Protein AF-A0A7S0B2W3-F1 (afdb_monomer)

Secondary structure (DSSP, 8-state):
-HHHHHHHTTPBPTTT-PBPPSS-HHHHHHHHHHTT----HHHHHHHHH-HHHHHHTSGGGHHHHT-TTHHHHHHHHHHHHHHHHHH-TTGGGS--------S--

Mean predicted aligned error: 7.42 Å

Organism: NCBI:txid73915

pLDDT: mean 81.57, std 13.77, range [36.94, 95.62]

Foldseek 3Di:
DVVLLCVQCADAQPVPRHRADSQFQLVVLLVCLVVVNDPQPLSSVCSPPDPVSVVCSDSNVSVLRVDPCNVVVSSVVSVVVVVCVVVPVPCVVDDDDDPPDPPDD

Structure (m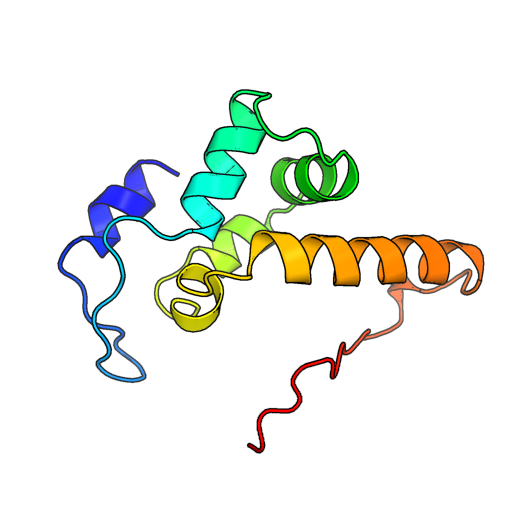mCIF, N/CA/C/O backbone):
data_AF-A0A7S0B2W3-F1
#
_entry.id   AF-A0A7S0B2W3-F1
#
loop_
_atom_site.group_PDB
_atom_site.id
_atom_site.type_symbol
_atom_site.label_atom_id
_atom_site.label_alt_id
_atom_site.label_comp_id
_atom_site.label_asym_id
_atom_site.label_entity_id
_atom_site.label_seq_id
_atom_site.pdbx_PDB_ins_code
_atom_site.Cartn_x
_atom_site.Cartn_y
_atom_site.Cartn_z
_atom_site.occupancy
_atom_site.B_iso_or_equiv
_atom_site.auth_seq_id
_atom_site.auth_comp_id
_atom_site.auth_asym_id
_atom_site.auth_atom_id
_atom_site.pdbx_PDB_model_num
ATOM 1 N N . MET A 1 1 ? 14.533 -2.809 -0.494 1.00 56.66 1 MET A N 1
ATOM 2 C CA . MET A 1 1 ? 13.729 -1.852 -1.290 1.00 56.66 1 MET A CA 1
ATOM 3 C C . MET A 1 1 ? 14.437 -1.394 -2.560 1.00 56.66 1 MET A C 1
ATOM 5 O O . MET A 1 1 ? 13.897 -1.622 -3.632 1.00 56.66 1 MET A O 1
ATOM 9 N N . LEU A 1 2 ? 15.660 -0.851 -2.473 1.00 50.28 2 LEU A N 1
ATOM 10 C CA . LEU A 1 2 ? 16.470 -0.487 -3.652 1.00 50.28 2 LEU A CA 1
ATOM 11 C C . LEU A 1 2 ? 16.702 -1.662 -4.628 1.00 50.28 2 LEU A C 1
ATOM 13 O O . LEU A 1 2 ? 16.687 -1.468 -5.839 1.00 50.28 2 LEU A O 1
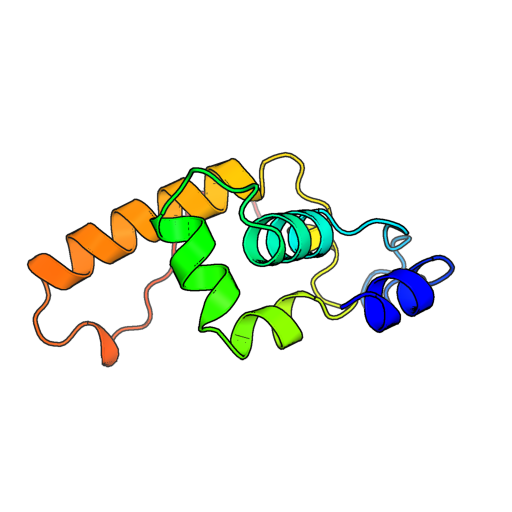ATOM 17 N N . LEU A 1 3 ? 16.818 -2.892 -4.109 1.00 54.88 3 LEU A N 1
ATOM 18 C CA . LEU A 1 3 ? 16.914 -4.120 -4.912 1.00 54.88 3 LEU A CA 1
ATOM 19 C C . LEU A 1 3 ? 15.686 -4.380 -5.800 1.00 54.88 3 LEU A C 1
ATOM 21 O O . LEU A 1 3 ? 15.846 -4.840 -6.925 1.00 54.88 3 LEU A O 1
ATOM 25 N N . GLU A 1 4 ? 14.474 -4.061 -5.335 1.00 55.03 4 GLU A N 1
ATOM 26 C CA . GLU A 1 4 ? 13.257 -4.341 -6.111 1.00 55.03 4 GLU A CA 1
ATOM 27 C C . GLU A 1 4 ? 13.034 -3.279 -7.195 1.00 55.03 4 GLU A C 1
ATOM 29 O O . GLU A 1 4 ? 12.662 -3.628 -8.310 1.00 55.03 4 GLU A O 1
ATOM 34 N N . ILE A 1 5 ? 13.397 -2.020 -6.915 1.00 51.97 5 ILE A N 1
ATOM 35 C CA . ILE A 1 5 ? 13.451 -0.922 -7.900 1.00 51.97 5 ILE A CA 1
ATOM 36 C C . ILE A 1 5 ? 14.417 -1.272 -9.047 1.00 51.97 5 ILE A C 1
ATOM 38 O O . ILE A 1 5 ? 14.083 -1.118 -10.221 1.00 51.97 5 ILE A O 1
ATOM 42 N N . ALA A 1 6 ? 15.603 -1.798 -8.725 1.00 52.25 6 ALA A N 1
ATOM 43 C CA . ALA A 1 6 ? 16.585 -2.206 -9.731 1.00 52.25 6 ALA A CA 1
ATOM 44 C C . ALA A 1 6 ? 16.126 -3.424 -10.559 1.00 52.25 6 ALA A C 1
ATOM 46 O O . ALA A 1 6 ? 16.421 -3.511 -11.751 1.00 52.25 6 ALA A O 1
ATOM 47 N N . ARG A 1 7 ? 15.380 -4.357 -9.952 1.00 59.00 7 ARG A N 1
ATOM 48 C CA . ARG A 1 7 ? 14.905 -5.586 -10.609 1.00 59.00 7 ARG A CA 1
ATOM 49 C C . ARG A 1 7 ? 13.773 -5.335 -11.607 1.00 59.00 7 ARG A C 1
ATOM 51 O O . ARG A 1 7 ? 13.664 -6.054 -12.600 1.00 59.00 7 ARG A O 1
ATOM 58 N N . THR A 1 8 ? 12.923 -4.338 -11.367 1.00 56.56 8 THR A N 1
ATOM 59 C CA . THR A 1 8 ? 11.730 -4.091 -12.191 1.00 56.56 8 THR A CA 1
ATOM 60 C C . THR A 1 8 ? 11.975 -3.216 -13.418 1.00 56.56 8 THR A C 1
ATOM 62 O O . THR A 1 8 ? 11.150 -3.244 -14.328 1.00 56.56 8 THR A O 1
ATOM 65 N N . ALA A 1 9 ? 13.119 -2.527 -13.507 1.00 54.88 9 ALA A N 1
ATOM 66 C CA . ALA A 1 9 ? 13.394 -1.486 -14.507 1.00 54.88 9 ALA A CA 1
ATOM 67 C C . ALA A 1 9 ? 13.436 -1.933 -15.993 1.00 54.88 9 ALA A C 1
ATOM 69 O O . ALA A 1 9 ? 13.598 -1.124 -16.904 1.00 54.88 9 ALA A O 1
ATOM 70 N N . LYS A 1 10 ? 13.326 -3.238 -16.278 1.00 59.16 10 LYS A N 1
ATOM 71 C CA . LYS A 1 10 ? 13.195 -3.785 -17.648 1.00 59.16 10 LYS A CA 1
ATOM 72 C C . LYS A 1 10 ? 12.147 -4.896 -17.764 1.00 59.16 10 LYS A C 1
ATOM 74 O O . LYS A 1 10 ? 12.049 -5.545 -18.804 1.00 59.16 10 LYS A O 1
ATOM 79 N N . ALA A 1 11 ? 11.373 -5.145 -16.711 1.00 70.31 11 ALA A N 1
ATOM 80 C CA . ALA A 1 11 ? 10.515 -6.318 -16.622 1.00 70.31 11 ALA A CA 1
ATOM 81 C C . ALA A 1 11 ? 9.093 -6.037 -17.141 1.00 70.31 11 ALA A C 1
ATOM 83 O O . ALA A 1 11 ? 8.499 -4.987 -16.888 1.00 70.31 11 ALA A O 1
ATOM 84 N N . ARG A 1 12 ? 8.520 -7.011 -17.855 1.00 80.69 12 ARG A N 1
ATOM 85 C CA . ARG A 1 12 ? 7.074 -7.091 -18.103 1.00 80.69 12 ARG A CA 1
ATOM 86 C C . ARG A 1 12 ? 6.440 -7.971 -17.033 1.00 80.69 12 ARG A C 1
ATOM 88 O O . ARG A 1 12 ? 7.060 -8.920 -16.558 1.00 80.69 12 ARG A O 1
ATOM 95 N N . CYS A 1 13 ? 5.208 -7.665 -16.651 1.00 82.69 13 CYS A N 1
ATOM 96 C CA . CYS A 1 13 ? 4.447 -8.533 -15.769 1.00 82.69 13 CYS A CA 1
ATOM 97 C C . CYS A 1 13 ? 4.195 -9.876 -16.469 1.00 82.69 13 CYS A C 1
ATOM 99 O O . CYS A 1 13 ? 3.661 -9.899 -17.573 1.00 82.69 13 CYS A O 1
ATOM 101 N N . VAL A 1 14 ? 4.540 -10.990 -15.823 1.00 80.12 14 VAL A N 1
ATOM 102 C CA . VAL A 1 14 ? 4.323 -12.343 -16.375 1.00 80.12 14 VAL A CA 1
ATOM 103 C C . VAL A 1 14 ? 2.845 -12.733 -16.460 1.00 80.12 14 VAL A C 1
ATOM 105 O O . VAL A 1 14 ? 2.506 -13.668 -17.171 1.00 80.12 14 VAL A O 1
ATOM 108 N N . VAL A 1 15 ? 1.971 -12.012 -15.748 1.00 83.81 15 VAL A N 1
ATOM 109 C CA . VAL A 1 15 ? 0.526 -12.274 -15.715 1.00 83.81 15 VAL A CA 1
ATOM 110 C C . VAL A 1 15 ? -0.200 -11.528 -16.838 1.00 83.81 15 VAL A C 1
ATOM 112 O O . VAL A 1 15 ? -0.987 -12.127 -17.556 1.00 83.81 15 VAL A O 1
ATOM 115 N N . CYS A 1 16 ? 0.063 -10.228 -17.015 1.00 84.31 16 CYS A N 1
ATOM 116 C CA . CYS A 1 16 ? -0.676 -9.385 -17.969 1.00 84.31 16 CYS A CA 1
ATOM 117 C C . CYS A 1 16 ? 0.180 -8.781 -19.099 1.00 84.31 16 CYS A C 1
ATOM 119 O O . CYS A 1 16 ? -0.336 -8.042 -19.932 1.00 84.31 16 CYS A O 1
ATOM 121 N N . GLY A 1 17 ? 1.496 -9.012 -19.119 1.00 83.69 17 GLY A N 1
ATOM 122 C CA . GLY A 1 17 ? 2.412 -8.498 -20.146 1.00 83.69 17 GLY A CA 1
ATOM 123 C C . GLY A 1 17 ? 2.717 -6.992 -20.087 1.00 83.69 17 GLY A C 1
ATOM 124 O O . GLY A 1 17 ? 3.547 -6.509 -20.870 1.00 83.69 17 GLY A O 1
ATOM 125 N N . VAL A 1 18 ? 2.086 -6.247 -19.169 1.00 85.88 18 VAL A N 1
ATOM 126 C CA . VAL A 1 18 ? 2.272 -4.796 -18.987 1.00 85.88 18 VAL A CA 1
ATOM 127 C C . VAL A 1 18 ? 3.692 -4.494 -18.512 1.00 85.88 18 VAL A C 1
ATOM 129 O O . VAL A 1 18 ? 4.258 -5.217 -17.690 1.00 85.88 18 VAL A O 1
ATOM 132 N N . LYS A 1 19 ? 4.282 -3.413 -19.036 1.00 83.12 19 LYS A N 1
ATOM 133 C CA . LYS A 1 19 ? 5.599 -2.934 -18.604 1.00 83.12 19 LYS A CA 1
ATOM 134 C C . LYS A 1 19 ? 5.523 -2.471 -17.147 1.00 83.12 19 LYS A C 1
ATOM 136 O O . LYS A 1 19 ? 4.683 -1.644 -16.798 1.00 83.12 19 LYS A O 1
ATOM 141 N N . ILE A 1 20 ? 6.399 -3.003 -16.303 1.00 83.62 20 ILE A N 1
ATOM 142 C CA . ILE A 1 20 ? 6.484 -2.592 -14.903 1.00 83.62 20 ILE A CA 1
ATOM 143 C C . ILE A 1 20 ? 7.236 -1.262 -14.843 1.00 83.62 20 ILE A C 1
ATOM 145 O O . ILE A 1 20 ? 8.168 -1.041 -15.613 1.00 83.62 20 ILE A O 1
ATOM 149 N N . SER A 1 21 ? 6.796 -0.361 -13.964 1.00 80.50 21 SER A N 1
ATOM 150 C CA . SER A 1 21 ? 7.482 0.914 -13.770 1.00 80.50 21 SER A CA 1
ATOM 151 C C . SER A 1 21 ? 8.848 0.686 -13.128 1.00 80.50 21 SER A C 1
ATOM 153 O O . SER A 1 21 ? 8.975 -0.050 -12.146 1.00 80.50 21 SER A O 1
ATOM 155 N N . ASP A 1 22 ? 9.850 1.389 -13.644 1.00 75.06 22 ASP A N 1
ATOM 156 C CA . ASP A 1 22 ? 11.199 1.433 -13.079 1.00 75.06 22 ASP A CA 1
ATOM 157 C C . ASP A 1 22 ? 11.195 2.090 -11.691 1.00 75.06 22 ASP A C 1
ATOM 159 O O . ASP A 1 22 ? 12.073 1.837 -10.873 1.00 75.06 22 ASP A O 1
ATOM 163 N N . ARG A 1 23 ? 10.187 2.927 -11.407 1.00 77.19 23 ARG A N 1
ATOM 164 C CA . ARG A 1 23 ? 9.962 3.566 -10.106 1.00 77.19 23 ARG A CA 1
ATOM 165 C C . ARG A 1 23 ? 8.530 3.291 -9.644 1.00 77.19 23 ARG A C 1
ATOM 167 O O . ARG A 1 23 ? 7.620 4.059 -9.966 1.00 77.19 23 ARG A O 1
ATOM 174 N N . PRO A 1 24 ? 8.300 2.173 -8.936 1.00 82.25 24 PRO A N 1
ATOM 175 C CA . PRO A 1 24 ? 7.004 1.861 -8.348 1.00 82.25 24 PRO A CA 1
ATOM 176 C C . PRO A 1 24 ? 6.634 2.921 -7.293 1.00 82.25 24 PRO A C 1
ATOM 178 O O . PRO A 1 24 ? 7.413 3.181 -6.377 1.00 82.25 24 PRO A O 1
ATOM 181 N N . ARG A 1 25 ? 5.443 3.520 -7.380 1.00 87.44 25 ARG A N 1
ATOM 182 C CA . ARG A 1 25 ? 4.968 4.588 -6.478 1.00 87.44 25 ARG A CA 1
ATOM 183 C C . ARG A 1 25 ? 4.885 4.141 -5.026 1.00 87.44 25 ARG A C 1
ATOM 185 O O . ARG A 1 25 ? 5.247 4.904 -4.138 1.00 87.44 25 ARG A O 1
ATOM 192 N N . LEU A 1 26 ? 4.436 2.911 -4.772 1.00 87.69 26 LEU A N 1
ATOM 193 C CA . LEU A 1 26 ? 4.413 2.370 -3.412 1.00 87.69 26 LEU A CA 1
ATOM 194 C C . LEU A 1 26 ? 5.834 2.185 -2.859 1.00 87.69 26 LEU A C 1
ATOM 196 O O . LEU A 1 26 ? 6.057 2.439 -1.680 1.00 87.69 26 LEU A O 1
ATOM 200 N N . ALA A 1 27 ? 6.801 1.792 -3.700 1.00 86.44 27 ALA A N 1
ATOM 201 C CA . ALA A 1 27 ? 8.203 1.677 -3.291 1.00 86.44 27 ALA A CA 1
ATOM 202 C C . ALA A 1 27 ? 8.792 3.052 -2.958 1.00 86.44 27 ALA A C 1
ATOM 204 O O . ALA A 1 27 ? 9.462 3.207 -1.943 1.00 86.44 27 ALA A O 1
ATOM 205 N N . GLU A 1 28 ? 8.506 4.057 -3.788 1.00 88.94 28 GLU A N 1
ATOM 206 C CA . GLU A 1 28 ? 8.879 5.450 -3.534 1.00 88.94 28 GLU A CA 1
ATOM 207 C C . GLU A 1 28 ? 8.259 5.959 -2.222 1.00 88.94 28 GLU A C 1
ATOM 209 O O . GLU A 1 28 ? 8.954 6.530 -1.386 1.00 88.94 28 GLU A O 1
ATOM 214 N N . LEU A 1 29 ? 6.970 5.694 -1.996 1.00 90.50 29 LEU A N 1
ATOM 215 C CA . LEU A 1 29 ? 6.265 6.082 -0.775 1.00 90.50 29 LEU A CA 1
ATOM 216 C C . LEU A 1 29 ? 6.842 5.398 0.474 1.00 90.50 29 LEU A C 1
ATOM 218 O O . LEU A 1 29 ? 7.046 6.052 1.495 1.00 90.50 29 LEU A O 1
ATOM 222 N N . ALA A 1 30 ? 7.145 4.101 0.391 1.00 88.94 30 ALA A N 1
ATOM 223 C CA . ALA A 1 30 ? 7.779 3.352 1.472 1.00 88.94 30 ALA A CA 1
ATOM 224 C C . ALA A 1 30 ? 9.194 3.868 1.771 1.00 88.94 30 ALA A C 1
ATOM 226 O O . ALA A 1 30 ? 9.552 4.020 2.937 1.00 88.94 30 ALA A O 1
ATOM 227 N N . TYR A 1 31 ? 9.972 4.209 0.739 1.00 88.75 31 TYR A N 1
ATOM 228 C CA . TYR A 1 31 ? 11.285 4.830 0.905 1.00 88.75 31 TYR A CA 1
ATOM 229 C C . TYR A 1 31 ? 11.179 6.183 1.617 1.00 88.75 31 TYR A C 1
ATOM 231 O O . TYR A 1 31 ? 11.852 6.401 2.621 1.00 88.75 31 TYR A O 1
ATOM 239 N N . ARG A 1 32 ? 10.256 7.049 1.184 1.00 91.06 32 ARG A N 1
ATOM 240 C CA . ARG A 1 32 ? 9.986 8.334 1.848 1.00 91.06 32 ARG A CA 1
ATOM 241 C C . ARG A 1 32 ? 9.600 8.162 3.316 1.00 91.06 32 ARG A C 1
ATOM 243 O O . ARG A 1 32 ? 10.073 8.917 4.159 1.00 91.06 32 ARG A O 1
ATOM 250 N N . CYS A 1 33 ? 8.798 7.148 3.647 1.00 91.56 33 CYS A N 1
ATOM 251 C CA . CYS A 1 33 ? 8.469 6.832 5.041 1.00 91.56 33 CYS A CA 1
ATOM 252 C C . CYS A 1 33 ? 9.705 6.441 5.861 1.00 91.56 33 CYS A C 1
ATOM 254 O O . CYS A 1 33 ? 9.831 6.872 7.004 1.00 91.56 33 CYS A O 1
ATOM 256 N N . GLN A 1 34 ? 10.624 5.658 5.288 1.00 88.94 34 GLN A N 1
ATOM 257 C CA . GLN A 1 34 ? 11.880 5.286 5.952 1.00 88.94 34 GLN A CA 1
ATOM 258 C C . GLN A 1 34 ? 12.808 6.484 6.169 1.00 88.94 34 GLN A C 1
ATOM 260 O O . GLN A 1 34 ? 13.488 6.545 7.189 1.00 88.94 34 GLN A O 1
ATOM 265 N N . CYS A 1 35 ? 12.802 7.447 5.248 1.00 91.19 35 CYS A N 1
ATOM 266 C CA . CYS A 1 35 ? 13.553 8.697 5.364 1.00 91.19 35 CYS A CA 1
ATOM 267 C C . CYS A 1 35 ? 12.885 9.739 6.280 1.00 91.19 35 CYS A C 1
ATOM 269 O O . CYS A 1 35 ? 13.473 10.787 6.526 1.00 91.19 35 CYS A O 1
ATOM 271 N N . GLY A 1 36 ? 11.676 9.477 6.792 1.00 92.81 36 GLY A N 1
ATOM 272 C CA . GLY A 1 36 ? 10.926 10.435 7.612 1.00 92.81 36 GLY A CA 1
ATOM 273 C C . GLY A 1 36 ? 10.275 11.576 6.818 1.00 92.81 36 GLY A C 1
ATOM 274 O O . GLY A 1 36 ? 9.909 12.591 7.398 1.00 92.81 36 GLY A O 1
ATOM 275 N N . GLU A 1 37 ? 10.109 11.418 5.503 1.00 94.19 37 GLU A N 1
ATOM 276 C CA . GLU A 1 37 ? 9.559 12.429 4.583 1.00 94.19 37 GLU A CA 1
ATOM 277 C C . GLU A 1 37 ? 8.050 12.262 4.306 1.00 94.19 37 GLU A C 1
ATOM 279 O O . GLU A 1 37 ? 7.472 12.955 3.455 1.00 94.19 37 GLU A O 1
ATOM 284 N N . GLU A 1 38 ? 7.402 11.294 4.957 1.00 94.75 38 GLU A N 1
ATOM 285 C CA . GLU A 1 38 ? 5.952 11.112 4.904 1.00 94.75 38 GLU A CA 1
ATOM 286 C C . GLU A 1 38 ? 5.298 11.690 6.160 1.00 94.75 38 GLU A C 1
ATOM 288 O O . GLU A 1 38 ? 5.540 11.234 7.275 1.00 94.75 38 GLU A O 1
ATOM 293 N N . ASN A 1 39 ? 4.421 12.672 5.953 1.00 94.12 39 ASN A N 1
ATOM 294 C CA . ASN A 1 39 ? 3.767 13.423 7.024 1.00 94.12 39 ASN A CA 1
ATOM 295 C C . ASN A 1 39 ? 2.437 12.796 7.474 1.00 94.12 39 ASN A C 1
ATOM 297 O O . ASN A 1 39 ? 1.879 13.200 8.490 1.00 94.12 39 ASN A O 1
ATOM 301 N N . ASN A 1 40 ? 1.892 11.835 6.722 1.00 95.31 40 ASN A N 1
ATOM 302 C CA . ASN A 1 40 ? 0.714 11.082 7.135 1.00 95.31 40 ASN A CA 1
ATOM 303 C C . ASN A 1 40 ? 1.129 9.940 8.076 1.00 95.31 40 ASN A C 1
ATOM 305 O O . ASN A 1 40 ? 1.706 8.941 7.641 1.00 95.31 40 ASN A O 1
ATOM 309 N N . SER A 1 41 ? 0.794 10.080 9.360 1.00 93.69 41 SER A N 1
ATOM 310 C CA . SER A 1 41 ? 1.135 9.119 10.414 1.00 93.69 41 SER A CA 1
ATOM 311 C C . SER A 1 41 ? 0.581 7.716 10.161 1.00 93.69 41 SER A C 1
ATOM 313 O O . SER A 1 41 ? 1.285 6.742 10.428 1.00 93.69 41 SER A O 1
ATOM 315 N N . LEU A 1 42 ? -0.626 7.594 9.596 1.00 92.81 42 LEU A N 1
ATOM 316 C CA . LEU A 1 42 ? -1.244 6.303 9.277 1.00 92.81 42 LEU A CA 1
ATOM 317 C C . LEU A 1 42 ? -0.451 5.574 8.196 1.00 92.81 42 LEU A C 1
ATOM 319 O O . LEU A 1 42 ? -0.113 4.401 8.346 1.00 92.81 42 LEU A O 1
ATOM 323 N N . VAL A 1 43 ? -0.100 6.294 7.128 1.00 92.62 43 VAL A N 1
ATOM 324 C CA . VAL A 1 43 ? 0.704 5.757 6.023 1.00 92.62 43 VAL A CA 1
ATOM 325 C C . VAL A 1 43 ? 2.099 5.380 6.517 1.00 92.62 43 VAL A C 1
ATOM 327 O O . VAL A 1 43 ? 2.577 4.284 6.228 1.00 92.62 43 VAL A O 1
ATOM 330 N N . ALA A 1 44 ? 2.733 6.244 7.311 1.00 93.00 44 ALA A N 1
ATOM 331 C CA . ALA A 1 44 ? 4.053 5.984 7.871 1.00 93.00 44 ALA A CA 1
ATOM 332 C C . ALA A 1 44 ? 4.060 4.796 8.849 1.00 93.00 44 ALA A C 1
ATOM 334 O O . ALA A 1 44 ? 5.048 4.067 8.900 1.00 93.00 44 ALA A O 1
ATOM 335 N N . ARG A 1 45 ? 2.993 4.591 9.634 1.00 90.38 45 ARG A N 1
ATOM 336 C CA . ARG A 1 45 ? 2.821 3.411 10.504 1.00 90.38 45 ARG A CA 1
ATOM 337 C C . ARG A 1 45 ? 2.675 2.147 9.658 1.00 90.38 45 ARG A C 1
ATOM 339 O O . ARG A 1 45 ? 3.481 1.230 9.780 1.00 90.38 45 ARG A O 1
ATOM 346 N N . PHE A 1 46 ? 1.728 2.150 8.720 1.00 89.50 46 PHE A N 1
ATOM 347 C CA . PHE A 1 46 ? 1.463 1.013 7.836 1.00 89.50 46 PHE A CA 1
ATOM 348 C C . PHE A 1 46 ? 2.706 0.565 7.051 1.00 89.50 46 PHE A C 1
ATOM 350 O O . PHE A 1 46 ? 2.981 -0.628 6.947 1.00 89.50 46 PHE A O 1
ATOM 357 N N . LEU A 1 47 ? 3.481 1.516 6.519 1.00 89.75 47 LEU A N 1
ATOM 358 C CA . LEU A 1 47 ? 4.661 1.216 5.704 1.00 89.75 47 LEU A CA 1
ATOM 359 C C . LEU A 1 47 ? 5.911 0.839 6.514 1.00 89.75 47 LEU A C 1
ATOM 361 O O . LEU A 1 47 ? 6.854 0.307 5.929 1.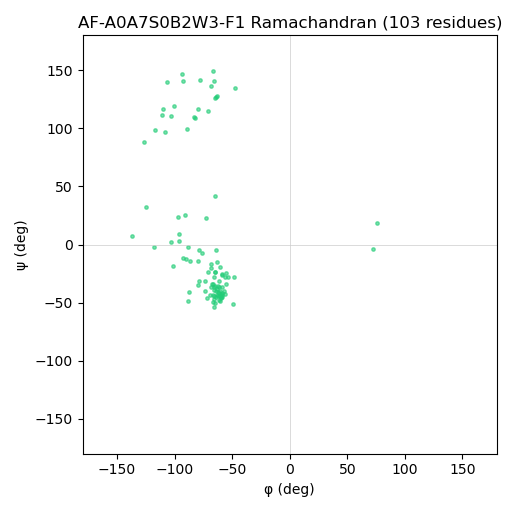00 89.75 47 LEU A O 1
ATOM 365 N N . ARG A 1 48 ? 5.930 1.083 7.832 1.00 85.44 48 ARG A N 1
ATOM 366 C CA . ARG A 1 48 ? 7.027 0.665 8.722 1.00 85.44 48 ARG A CA 1
ATOM 367 C C . ARG A 1 48 ? 6.840 -0.745 9.273 1.00 85.44 48 ARG A C 1
ATOM 369 O O . ARG A 1 48 ? 7.807 -1.500 9.297 1.00 85.44 48 ARG A O 1
ATOM 376 N N . ASP A 1 49 ? 5.617 -1.104 9.654 1.00 75.44 49 ASP A N 1
ATOM 377 C CA . ASP A 1 49 ? 5.358 -2.332 10.421 1.00 75.44 49 ASP A CA 1
ATOM 378 C C . ASP A 1 49 ? 5.014 -3.558 9.565 1.00 75.44 49 ASP A C 1
ATOM 380 O O . ASP A 1 49 ? 4.972 -4.683 10.061 1.00 75.44 49 ASP A O 1
ATOM 384 N N . SER A 1 50 ? 4.748 -3.379 8.270 1.00 67.38 50 SER A N 1
ATOM 385 C CA . SER A 1 50 ? 4.046 -4.410 7.513 1.00 67.38 50 SER A CA 1
ATOM 386 C C . SER A 1 50 ? 4.950 -5.238 6.599 1.00 67.38 50 SER A C 1
ATOM 388 O O . SER A 1 50 ? 5.382 -4.805 5.527 1.00 67.38 50 SER A O 1
ATOM 390 N N . SER A 1 51 ? 5.132 -6.510 6.963 1.00 78.44 51 SER A N 1
ATOM 391 C CA . SER A 1 51 ? 5.649 -7.553 6.065 1.00 78.44 51 SER A C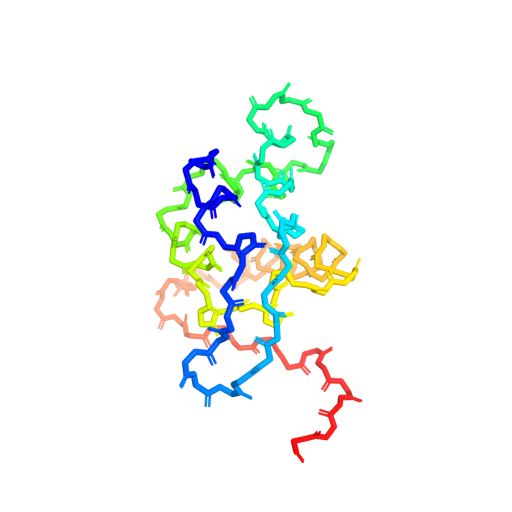A 1
ATOM 392 C C . SER A 1 51 ? 4.822 -7.679 4.774 1.00 78.44 51 SER A C 1
ATOM 394 O O . SER A 1 51 ? 5.363 -8.072 3.735 1.00 78.44 51 SER A O 1
ATOM 396 N N . ALA A 1 52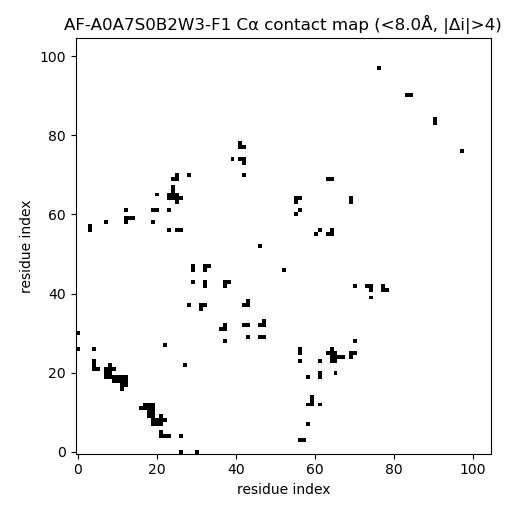 ? 3.546 -7.270 4.795 1.00 77.06 52 ALA A N 1
ATOM 397 C CA . ALA A 1 52 ? 2.678 -7.258 3.621 1.00 77.06 52 ALA A CA 1
ATOM 398 C C . ALA A 1 52 ? 3.142 -6.249 2.559 1.00 77.06 52 ALA A C 1
ATOM 400 O O . ALA A 1 52 ? 2.958 -6.497 1.368 1.00 77.06 52 ALA A O 1
ATOM 401 N N . VAL A 1 53 ? 3.823 -5.162 2.939 1.00 82.44 53 VAL A N 1
ATOM 402 C CA . VAL A 1 53 ? 4.358 -4.184 1.973 1.00 82.44 53 VAL A CA 1
ATOM 403 C C . VAL A 1 53 ? 5.363 -4.847 1.040 1.00 82.44 53 VAL A C 1
ATOM 405 O O . VAL A 1 53 ? 5.287 -4.661 -0.170 1.00 82.44 53 VAL A O 1
ATOM 408 N N . ASN A 1 54 ? 6.235 -5.717 1.555 1.00 82.75 54 ASN A N 1
ATOM 409 C CA . ASN A 1 54 ? 7.179 -6.461 0.714 1.00 82.75 54 ASN A CA 1
ATOM 410 C C . ASN A 1 54 ? 6.469 -7.362 -0.310 1.00 82.75 54 ASN A C 1
ATOM 412 O O . ASN A 1 54 ? 6.985 -7.575 -1.407 1.00 82.75 54 ASN A O 1
ATOM 416 N N . VAL A 1 55 ? 5.282 -7.879 0.022 1.00 85.31 55 VAL A N 1
ATOM 417 C CA . VAL A 1 55 ? 4.453 -8.648 -0.915 1.00 85.31 55 VAL A CA 1
ATOM 418 C C . VAL A 1 55 ? 3.855 -7.730 -1.977 1.00 85.31 55 VAL A C 1
ATOM 420 O O . VAL A 1 55 ? 3.954 -8.047 -3.162 1.00 85.31 55 VAL A O 1
ATOM 423 N N . LEU A 1 56 ? 3.306 -6.582 -1.574 1.00 84.69 56 LEU A N 1
ATOM 424 C CA . LEU A 1 56 ? 2.710 -5.593 -2.479 1.00 84.69 56 LEU A CA 1
ATOM 425 C C . LEU A 1 56 ? 3.731 -4.962 -3.435 1.00 84.69 56 LEU A C 1
ATOM 427 O O . LEU A 1 56 ? 3.369 -4.539 -4.526 1.00 84.69 56 LEU A O 1
ATOM 431 N N . LEU A 1 57 ? 5.018 -4.957 -3.088 1.00 82.88 57 LEU A N 1
ATOM 432 C CA . LEU A 1 57 ? 6.088 -4.493 -3.976 1.00 82.88 57 LEU A CA 1
ATOM 433 C C . LEU A 1 57 ? 6.463 -5.495 -5.080 1.00 82.88 57 LEU A C 1
ATOM 435 O O . LEU A 1 57 ? 7.226 -5.149 -5.982 1.00 82.88 57 LEU A O 1
ATOM 439 N N . LYS A 1 58 ? 5.918 -6.719 -5.065 1.00 83.38 58 LYS A N 1
ATOM 440 C CA . LYS A 1 58 ? 6.186 -7.701 -6.123 1.00 83.38 58 LYS A CA 1
ATOM 441 C C . LYS A 1 58 ? 5.598 -7.242 -7.472 1.00 83.38 58 LYS A C 1
ATOM 443 O O . LYS A 1 58 ? 4.507 -6.673 -7.515 1.00 83.38 58 LYS A O 1
ATOM 448 N N . PRO A 1 59 ? 6.223 -7.617 -8.606 1.00 80.25 59 PRO A N 1
ATOM 449 C CA . PRO A 1 59 ? 5.764 -7.316 -9.970 1.00 80.25 59 PRO A CA 1
ATOM 450 C C . PRO A 1 59 ? 4.291 -7.601 -10.287 1.00 80.25 59 PRO A C 1
ATOM 452 O O . PRO A 1 59 ? 3.705 -7.002 -11.188 1.00 80.25 59 PRO A O 1
ATOM 455 N N . HIS A 1 60 ? 3.691 -8.566 -9.592 1.00 84.19 60 HIS A N 1
ATOM 456 C CA . HIS A 1 60 ? 2.320 -9.004 -9.853 1.00 84.19 60 HIS A CA 1
ATOM 457 C C . HIS A 1 60 ? 1.307 -7.939 -9.407 1.00 84.19 60 HIS A C 1
ATOM 459 O O . HIS A 1 60 ? 0.243 -7.826 -10.000 1.00 84.19 60 HIS A O 1
ATOM 465 N N . PHE A 1 61 ? 1.693 -7.076 -8.463 1.00 86.31 61 PHE A N 1
ATOM 466 C CA . PHE A 1 61 ? 0.899 -5.952 -7.969 1.00 86.31 61 PHE A CA 1
ATOM 467 C C . PHE A 1 61 ? 1.270 -4.621 -8.648 1.00 86.31 61 PHE A C 1
ATOM 469 O O . PHE A 1 61 ? 1.055 -3.547 -8.089 1.00 86.31 61 PHE A O 1
ATOM 476 N N . HIS A 1 62 ? 1.837 -4.657 -9.862 1.00 85.50 62 HIS A N 1
ATOM 477 C CA . HIS A 1 62 ? 2.235 -3.445 -10.592 1.00 85.50 62 HIS A CA 1
ATOM 478 C C . HIS A 1 62 ? 1.079 -2.448 -10.794 1.00 85.50 62 HIS A C 1
ATOM 480 O O . HIS A 1 62 ? 1.337 -1.254 -10.865 1.00 85.50 62 HIS A O 1
ATOM 486 N N . SER A 1 63 ? -0.178 -2.901 -10.857 1.00 85.31 63 SER A N 1
ATOM 487 C CA . SER A 1 63 ? -1.350 -2.021 -10.951 1.00 85.31 63 SER A CA 1
ATOM 488 C C . SER A 1 63 ? -1.493 -1.116 -9.725 1.00 85.31 63 SER A C 1
ATOM 490 O O . SER A 1 63 ? -1.700 0.084 -9.872 1.00 85.31 63 SER A O 1
ATOM 492 N N . LEU A 1 64 ? -1.309 -1.673 -8.527 1.00 84.19 64 LEU A N 1
ATOM 493 C CA . LEU A 1 64 ? -1.301 -0.930 -7.270 1.00 84.19 64 LEU A CA 1
ATOM 494 C C . LEU A 1 64 ? -0.058 -0.040 -7.175 1.00 84.19 64 LEU A C 1
ATOM 496 O O . LEU A 1 64 ? -0.144 1.140 -6.844 1.00 84.19 64 LEU A O 1
ATOM 500 N N . ASN A 1 65 ? 1.095 -0.586 -7.554 1.00 82.25 65 ASN A N 1
ATOM 501 C CA . ASN A 1 65 ? 2.359 0.136 -7.514 1.00 82.25 65 ASN A CA 1
ATOM 502 C C . ASN A 1 65 ? 2.460 1.285 -8.530 1.00 82.25 65 ASN A C 1
ATOM 504 O O . ASN A 1 65 ? 3.287 2.172 -8.344 1.00 82.25 65 ASN A O 1
ATOM 508 N N . ASN A 1 66 ? 1.656 1.286 -9.591 1.00 82.56 66 ASN A N 1
ATOM 509 C CA . ASN A 1 66 ? 1.641 2.338 -10.608 1.00 82.56 66 ASN A CA 1
ATOM 510 C C . ASN A 1 66 ? 0.452 3.297 -10.452 1.00 82.56 66 ASN A C 1
ATOM 512 O O . ASN A 1 66 ? 0.300 4.206 -11.266 1.00 82.56 66 ASN A O 1
ATOM 516 N N . ASP A 1 67 ? -0.393 3.120 -9.434 1.00 86.44 67 ASP A N 1
ATOM 517 C CA . ASP A 1 67 ? -1.541 3.995 -9.213 1.00 86.44 67 ASP A CA 1
ATOM 518 C C . ASP A 1 67 ? -1.071 5.380 -8.738 1.00 86.44 67 ASP A C 1
ATOM 520 O O . ASP A 1 67 ? -0.534 5.544 -7.641 1.00 86.44 67 ASP A O 1
ATOM 524 N N . GLU A 1 68 ? -1.306 6.411 -9.550 1.00 87.62 68 GLU A N 1
ATOM 525 C CA . GLU A 1 68 ? -0.988 7.806 -9.213 1.00 87.62 68 GLU A CA 1
ATOM 526 C C . GLU A 1 68 ? -1.706 8.287 -7.947 1.00 87.62 68 GLU A C 1
ATOM 528 O O . GLU A 1 68 ? -1.234 9.181 -7.244 1.00 87.62 68 GLU A O 1
ATOM 533 N N . LYS A 1 69 ? -2.845 7.671 -7.625 1.00 89.06 69 LYS A N 1
ATOM 534 C CA . LYS A 1 69 ? -3.642 7.958 -6.435 1.00 89.06 69 LYS A CA 1
ATOM 535 C C . LYS A 1 69 ? -3.326 7.002 -5.284 1.00 89.06 69 LYS A C 1
ATOM 537 O O . LYS A 1 69 ? -4.022 7.075 -4.274 1.00 89.06 69 LYS A O 1
ATOM 542 N N . CYS A 1 70 ? -2.286 6.162 -5.383 1.00 88.56 70 CYS A N 1
ATOM 543 C CA . CYS A 1 70 ? -1.920 5.165 -4.367 1.00 88.56 70 CYS A CA 1
ATOM 544 C C . CYS A 1 70 ? -1.854 5.773 -2.961 1.00 88.56 70 CYS A C 1
ATOM 546 O O . CYS A 1 70 ? -2.519 5.286 -2.053 1.00 88.56 70 CYS A O 1
ATOM 548 N N . ARG A 1 71 ? -1.123 6.884 -2.780 1.00 90.94 71 ARG A N 1
ATOM 549 C CA . ARG A 1 71 ? -1.001 7.550 -1.471 1.00 90.94 71 ARG A CA 1
ATOM 550 C C . ARG A 1 71 ? -2.356 8.007 -0.925 1.00 90.94 71 ARG A C 1
ATOM 552 O O . ARG A 1 71 ? -2.637 7.802 0.253 1.00 90.94 71 ARG A O 1
ATOM 559 N N . LYS A 1 72 ? -3.192 8.625 -1.768 1.00 91.00 72 LYS A N 1
ATOM 560 C CA . LYS A 1 72 ? -4.5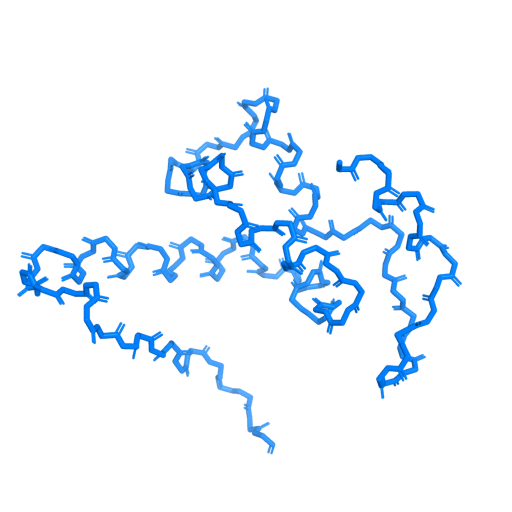22 9.115 -1.370 1.00 91.00 72 LYS A CA 1
ATOM 561 C C . LYS A 1 72 ? -5.436 7.953 -0.982 1.00 91.00 72 LYS A C 1
ATOM 563 O O . LYS A 1 72 ? -6.008 7.994 0.098 1.00 91.00 72 LYS A O 1
ATOM 568 N N . LYS A 1 73 ? -5.530 6.927 -1.831 1.00 89.50 73 LYS A N 1
ATOM 569 C CA . LYS A 1 73 ? -6.361 5.741 -1.585 1.00 89.50 73 LYS A CA 1
ATOM 570 C C . LYS A 1 73 ? -5.932 5.015 -0.317 1.00 89.50 73 LYS A C 1
ATOM 572 O O . LYS A 1 73 ? -6.759 4.797 0.551 1.00 89.50 73 LYS A O 1
ATOM 577 N N . LEU A 1 74 ? -4.631 4.761 -0.160 1.00 89.50 74 LEU A N 1
ATOM 578 C CA . LEU A 1 74 ? -4.090 4.133 1.044 1.00 89.50 74 LEU A CA 1
ATOM 579 C C . LEU A 1 74 ? -4.411 4.953 2.300 1.00 89.50 74 LEU A C 1
ATOM 581 O O . LEU A 1 74 ? -4.843 4.394 3.298 1.00 89.50 74 LEU A O 1
ATOM 585 N N . SER A 1 75 ? -4.264 6.281 2.240 1.00 92.81 75 SER A N 1
ATOM 586 C CA . SER A 1 75 ? -4.621 7.159 3.364 1.00 92.81 75 SER A CA 1
ATOM 587 C C . SER A 1 75 ? -6.103 7.045 3.737 1.00 92.81 75 SER A C 1
ATOM 589 O O . SER A 1 75 ? -6.431 7.012 4.916 1.00 92.81 75 SER A O 1
ATOM 591 N N . GLN A 1 76 ? -6.990 6.991 2.738 1.00 92.56 76 GLN A N 1
ATOM 592 C CA . GLN A 1 76 ? -8.435 6.871 2.945 1.00 92.56 76 GLN A CA 1
ATOM 593 C C . GLN A 1 76 ? -8.798 5.515 3.555 1.00 92.56 76 GLN A C 1
ATOM 595 O O . GLN A 1 76 ? -9.480 5.485 4.575 1.00 92.56 76 GLN A O 1
ATOM 600 N N . SER A 1 77 ? -8.294 4.414 2.994 1.00 90.44 77 SER A N 1
ATOM 601 C CA . SER A 1 77 ? -8.566 3.072 3.516 1.00 90.44 77 SER A CA 1
ATOM 602 C C . SER A 1 77 ? -8.015 2.892 4.937 1.00 90.44 77 SER A C 1
ATOM 604 O O . SER A 1 77 ? -8.690 2.311 5.778 1.00 90.44 77 SER A O 1
ATOM 606 N N . LEU A 1 78 ? -6.833 3.441 5.252 1.00 91.69 78 LEU A N 1
ATOM 607 C CA . LEU A 1 78 ? -6.270 3.387 6.608 1.00 91.69 78 LEU A CA 1
ATOM 608 C C . LEU A 1 78 ? -7.063 4.221 7.621 1.00 91.69 78 LEU A C 1
ATOM 610 O O . LEU A 1 78 ? -7.193 3.803 8.765 1.00 91.69 78 LEU A O 1
ATOM 614 N N . ALA A 1 79 ? -7.599 5.375 7.218 1.00 93.00 79 ALA A N 1
ATOM 615 C CA . ALA A 1 79 ? -8.458 6.177 8.089 1.00 93.00 79 ALA A CA 1
ATOM 616 C C . ALA A 1 79 ? -9.777 5.453 8.405 1.00 93.00 79 ALA A C 1
ATOM 618 O O . ALA A 1 79 ? -10.241 5.490 9.540 1.00 93.00 79 ALA A O 1
ATOM 619 N N . VAL A 1 80 ? -10.355 4.759 7.418 1.00 92.00 80 VAL A N 1
ATOM 620 C CA . VAL A 1 80 ? -11.546 3.923 7.627 1.00 92.00 80 VAL A CA 1
ATOM 621 C C . VAL A 1 80 ? -11.231 2.748 8.548 1.00 92.00 80 VAL A C 1
ATOM 623 O O . VAL A 1 80 ? -12.002 2.489 9.463 1.00 92.00 80 VAL A O 1
ATOM 626 N N . LEU A 1 81 ? -10.102 2.061 8.343 1.00 90.12 81 LEU A N 1
ATOM 627 C CA . LEU A 1 81 ? -9.682 0.961 9.215 1.00 90.12 81 LEU A CA 1
ATOM 628 C C . LEU A 1 81 ? -9.478 1.420 10.662 1.00 90.12 81 LEU A C 1
ATOM 630 O O . LEU A 1 81 ? -9.979 0.765 11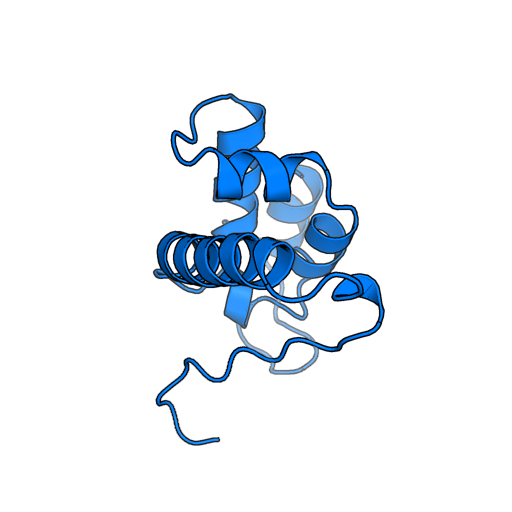.564 1.00 90.12 81 LEU A O 1
ATOM 634 N N . GLU A 1 82 ? -8.825 2.562 10.885 1.00 91.81 82 GLU A N 1
ATOM 635 C CA . GLU A 1 82 ? -8.630 3.095 12.240 1.00 91.81 82 GLU A CA 1
ATOM 636 C C . GLU A 1 82 ? -9.959 3.420 12.938 1.00 91.81 82 GLU A C 1
ATOM 638 O O . GLU A 1 82 ? -10.092 3.216 14.143 1.00 91.81 82 GLU A O 1
ATOM 643 N N . GLU A 1 83 ? -10.961 3.901 12.199 1.00 93.31 83 GLU A N 1
ATOM 644 C CA . GLU A 1 83 ? -12.288 4.130 12.770 1.00 93.31 83 GLU A CA 1
ATOM 645 C C . GLU A 1 83 ? -13.038 2.813 13.015 1.00 93.31 83 GLU A C 1
ATOM 647 O O . GLU A 1 83 ? -13.654 2.644 14.065 1.00 93.31 83 GLU A O 1
ATOM 652 N N . LEU A 1 84 ? -12.935 1.846 12.095 1.00 92.25 84 LEU A N 1
ATOM 653 C CA . LEU A 1 84 ? -13.505 0.505 12.255 1.00 92.25 84 LEU A CA 1
ATOM 654 C C . LEU A 1 84 ? -12.949 -0.211 13.493 1.00 92.25 84 LEU A C 1
ATOM 656 O O . LEU A 1 84 ? -13.723 -0.810 14.236 1.00 92.25 84 LEU A O 1
ATOM 660 N N . GLU A 1 85 ? -11.644 -0.106 13.752 1.00 91.69 85 GLU A N 1
ATOM 661 C CA . GLU A 1 85 ? -10.982 -0.686 14.931 1.00 91.69 85 GLU A CA 1
ATOM 662 C C . GLU A 1 85 ? -11.560 -0.155 16.254 1.00 91.69 85 GLU A C 1
ATOM 664 O O . GLU A 1 85 ? -11.527 -0.852 17.266 1.00 91.69 85 GLU A O 1
ATOM 669 N N . ARG A 1 86 ? -12.131 1.058 16.267 1.00 93.00 86 ARG A N 1
ATOM 670 C CA . ARG A 1 86 ? -12.768 1.631 17.467 1.00 93.00 86 ARG A CA 1
ATOM 671 C C . ARG A 1 86 ? -14.161 1.074 17.726 1.00 93.00 86 ARG A C 1
ATOM 673 O O . ARG A 1 86 ? -14.581 1.017 18.880 1.00 93.00 86 ARG A O 1
ATOM 680 N N . ILE A 1 87 ? -14.887 0.716 16.668 1.00 95.62 87 ILE A N 1
ATOM 681 C CA . ILE A 1 87 ? -16.296 0.305 16.754 1.00 95.62 87 ILE A CA 1
ATOM 682 C C . ILE A 1 87 ? -16.492 -1.214 16.679 1.00 95.62 87 ILE A C 1
ATOM 684 O O . ILE A 1 87 ? -17.542 -1.699 17.098 1.00 95.62 87 ILE A O 1
ATOM 688 N N . VAL A 1 88 ? -15.502 -1.964 16.181 1.00 94.56 88 VAL A N 1
ATOM 689 C CA . VAL A 1 88 ? -15.521 -3.432 16.076 1.00 94.56 88 VAL A CA 1
ATOM 690 C C . VAL A 1 88 ? -14.405 -4.026 16.953 1.00 94.56 88 VAL A C 1
ATOM 692 O O . VAL A 1 88 ? -13.256 -4.081 16.516 1.00 94.56 88 VAL A O 1
ATOM 695 N N . PRO A 1 89 ? -14.719 -4.494 18.179 1.00 88.50 89 PRO A N 1
ATOM 696 C CA . PRO A 1 89 ? -13.725 -4.990 19.139 1.00 88.50 89 PRO A CA 1
ATOM 697 C C . PRO A 1 89 ? -12.942 -6.239 18.706 1.00 88.50 89 PRO A C 1
ATOM 699 O O . PRO A 1 89 ? -11.947 -6.562 19.346 1.00 88.50 89 PRO A O 1
ATOM 702 N N . ASP A 1 90 ? -13.404 -6.958 17.680 1.00 91.75 90 ASP A N 1
ATOM 703 C CA . ASP A 1 90 ? -12.795 -8.186 17.158 1.00 91.75 90 ASP A CA 1
ATOM 704 C C . ASP A 1 90 ? -12.480 -8.100 15.654 1.00 91.75 90 ASP A C 1
ATOM 706 O O . ASP A 1 90 ? -12.554 -9.099 14.928 1.00 91.75 90 ASP A O 1
ATOM 710 N N . LEU A 1 91 ? -12.145 -6.895 15.171 1.00 90.56 91 LEU A N 1
ATOM 711 C CA . LEU A 1 91 ? -11.904 -6.615 13.752 1.00 90.56 91 LEU A CA 1
ATOM 712 C C . LEU A 1 91 ? -10.862 -7.553 13.119 1.00 90.56 91 LEU A C 1
ATOM 714 O O . LEU A 1 91 ? -10.948 -7.851 11.931 1.00 90.56 91 LEU A O 1
ATOM 718 N N . GLU A 1 92 ? -9.909 -8.081 13.886 1.00 87.38 92 GLU A N 1
ATOM 719 C CA . GLU A 1 92 ? -8.893 -9.022 13.406 1.00 87.38 92 GLU A CA 1
ATOM 720 C C . GLU A 1 92 ? -9.468 -10.335 12.849 1.00 87.38 92 GLU A C 1
ATOM 722 O O . GLU A 1 92 ? -8.791 -11.037 12.095 1.00 87.38 92 GLU A O 1
ATOM 727 N N . LYS A 1 93 ? -10.718 -10.670 13.191 1.00 91.00 93 LYS A N 1
ATOM 728 C CA . LYS A 1 93 ? -11.436 -11.846 12.671 1.00 91.00 93 LYS A CA 1
ATOM 729 C C . LYS A 1 93 ? -12.187 -11.561 11.373 1.00 91.00 93 LYS A C 1
ATOM 731 O O . LYS A 1 93 ? -12.809 -12.465 10.814 1.00 91.00 93 LYS A O 1
ATOM 736 N N . TRP A 1 94 ? -12.150 -10.319 10.898 1.00 89.62 94 TRP A N 1
ATOM 737 C CA . TRP A 1 94 ? -1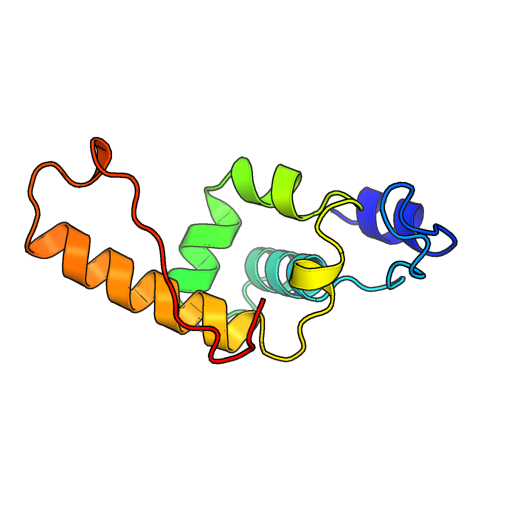2.917 -9.862 9.752 1.00 89.62 94 TRP A CA 1
ATOM 738 C C . TRP A 1 94 ? -12.022 -9.657 8.535 1.00 89.62 94 TRP A C 1
ATOM 740 O O . TRP A 1 94 ? -10.926 -9.102 8.600 1.00 89.62 94 TRP A O 1
ATOM 750 N N . HIS A 1 95 ? -12.537 -10.049 7.372 1.00 85.31 95 HIS A N 1
ATOM 751 C CA . HIS A 1 95 ? -11.968 -9.646 6.094 1.00 85.31 95 HIS A CA 1
ATOM 752 C C . HIS A 1 95 ? -12.616 -8.334 5.655 1.00 85.31 95 HIS A C 1
ATOM 754 O O . HIS A 1 95 ? -13.725 -8.326 5.122 1.00 85.31 95 HIS A O 1
ATOM 760 N N . VAL A 1 96 ? -11.925 -7.217 5.880 1.00 82.69 96 VAL A N 1
ATOM 761 C CA . VAL A 1 96 ? -12.393 -5.904 5.424 1.00 82.69 96 VAL A CA 1
ATOM 762 C C . VAL A 1 96 ? -12.079 -5.745 3.938 1.00 82.69 96 VAL A C 1
ATOM 764 O O . VAL A 1 96 ? -10.915 -5.732 3.536 1.00 82.69 96 VAL A O 1
ATOM 767 N N . VAL A 1 97 ? -13.1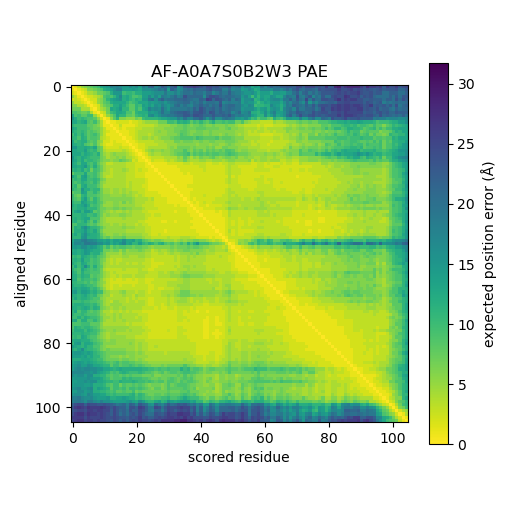23 -5.619 3.117 1.00 81.38 97 VAL A N 1
ATOM 768 C CA . VAL A 1 97 ? -13.003 -5.390 1.672 1.00 81.38 97 VAL A CA 1
ATOM 769 C C . VAL A 1 97 ? -13.475 -3.979 1.349 1.00 81.38 97 VAL A C 1
ATOM 771 O O . VAL A 1 97 ? -14.660 -3.669 1.440 1.00 81.38 97 VAL A O 1
ATOM 774 N N . ASP A 1 98 ? -12.534 -3.126 0.951 1.00 76.31 98 ASP A N 1
ATOM 775 C CA . ASP A 1 98 ? -12.821 -1.774 0.481 1.00 76.31 98 ASP A CA 1
ATOM 776 C C . ASP A 1 98 ? -13.214 -1.799 -1.011 1.00 76.31 98 ASP A C 1
ATOM 778 O O . ASP A 1 98 ? -12.381 -2.048 -1.885 1.00 76.31 98 ASP A O 1
ATOM 782 N N . LEU A 1 99 ? -14.492 -1.536 -1.308 1.00 74.31 99 LEU A N 1
ATOM 783 C CA . LEU A 1 99 ? -15.045 -1.487 -2.670 1.00 74.31 99 LEU A CA 1
ATOM 784 C C . LEU A 1 99 ? -14.984 -0.078 -3.300 1.00 74.31 99 LEU A C 1
ATOM 786 O O . LEU A 1 99 ? -15.770 0.245 -4.190 1.00 74.31 99 LEU A O 1
ATOM 790 N N . CYS A 1 100 ? -14.053 0.786 -2.882 1.00 60.12 100 CYS A N 1
ATOM 791 C CA . CYS A 1 100 ? -13.966 2.181 -3.343 1.00 60.12 100 CYS A CA 1
ATOM 792 C C . CYS A 1 100 ? -13.464 2.400 -4.791 1.00 60.12 100 CYS A C 1
ATOM 794 O O . CYS A 1 100 ? -13.002 3.494 -5.135 1.00 60.12 100 CYS A O 1
ATOM 796 N N . SER A 1 101 ? -13.566 1.425 -5.695 1.00 50.56 101 SER A N 1
ATOM 797 C CA . SER A 1 101 ? -13.297 1.644 -7.119 1.00 50.56 101 SER A CA 1
ATOM 798 C C . SER A 1 101 ? -14.587 1.611 -7.929 1.00 50.56 101 SER A C 1
ATOM 800 O O . SER A 1 101 ? -15.008 0.555 -8.381 1.00 50.56 101 SER A O 1
ATOM 802 N N . GLY A 1 102 ? -15.162 2.781 -8.218 1.00 49.06 102 GLY A N 1
ATOM 803 C CA . GLY A 1 102 ? -16.154 2.969 -9.289 1.00 49.06 102 GLY A CA 1
ATOM 804 C C . GLY A 1 102 ? -15.589 2.732 -10.701 1.00 49.06 102 GLY A C 1
ATOM 805 O O . GLY A 1 102 ? -15.848 3.508 -11.614 1.00 49.06 102 GLY A O 1
ATOM 806 N N . LYS A 1 103 ? -14.761 1.700 -10.877 1.00 47.56 103 LYS A N 1
ATOM 807 C CA . LYS A 1 103 ? -14.422 1.119 -12.171 1.00 47.56 103 LYS A CA 1
ATOM 808 C C . LYS A 1 103 ? -15.093 -0.246 -12.207 1.00 47.56 103 LYS A C 1
ATOM 810 O O . LYS A 1 103 ? -14.788 -1.086 -11.367 1.00 47.56 103 LYS A O 1
ATOM 815 N N . SER A 1 104 ? -16.021 -0.413 -13.141 1.00 40.72 104 SER A N 1
ATOM 816 C CA . SER A 1 104 ? -16.603 -1.702 -13.504 1.00 40.72 104 SER A CA 1
ATOM 817 C C . SER A 1 104 ? -15.487 -2.731 -13.706 1.00 40.72 104 SER A C 1
ATOM 819 O O . SER A 1 104 ? -14.467 -2.407 -14.323 1.00 40.72 104 SER A O 1
ATOM 821 N N . LEU A 1 105 ? -15.687 -3.926 -13.142 1.00 36.94 105 LEU A N 1
ATOM 822 C CA . LEU A 1 105 ? -14.927 -5.134 -13.474 1.00 36.94 105 LEU A CA 1
ATOM 823 C C . LEU A 1 105 ? -15.046 -5.451 -14.968 1.00 36.94 105 LEU A C 1
ATOM 825 O O . LEU A 1 105 ? -16.147 -5.220 -15.522 1.00 36.94 105 LEU A O 1
#

Radius of gyration: 14.95 Å; Cα contacts (8 Å, |Δi|>4): 91; chains: 1; bounding box: 34×26×39 Å

Solvent-accessible surface area (backbone atoms only — not comparable to full-atom values): 6410 Å² total; per-residue (Å²): 110,72,68,57,40,67,63,28,56,84,34,56,26,91,87,80,64,49,76,41,58,49,71,35,47,54,59,53,52,40,49,33,36,75,73,67,74,47,87,51,65,66,52,36,50,55,61,69,74,41,75,60,53,68,58,52,70,36,67,89,37,39,69,61,20,65,36,91,54,39,69,60,52,52,47,50,54,49,52,51,48,59,54,45,56,74,76,35,93,62,51,90,81,54,88,86,77,86,78,86,59,100,61,84,130

Sequence (105 aa):
MLLEIARTAKARCVVCGVKISDRPRLAELAYRCQCGEENNSLVARFLRDSSAVNVLLKPHFHSLNNDEKCRKKLSQSLAVLEELERIVPDLEKWHVVDLCSGKSL